Protein AF-A0A818SR70-F1 (afdb_monomer_lite)

pLDDT: mean 94.19, std 4.38, range [74.69, 98.19]

Foldseek 3Di:
DDDDDDDPPADADPPHDADEAECPPPPDDQDPPHYHYDPHGHPDDDAQDKDKDFDADPVRHTPDIDIDTHD

Secondary structure (DSSP, 8-state):
----PPPTT--PPTT---EEE-TT--S---BTTTEEE-SS--S-SSTT-EEEEEEE-TTS-EEEEEEEE--

Radius of gyration: 13.18 Å; chains: 1; bounding box: 31×26×31 Å

InterPro domains:
  IPR001322 Lamin tail domain [PS51841] (1-71)
  IPR036415 Lamin tail domain superfamily [G3DSA:2.60.40.1260] (1-71)
  IPR036415 Lamin tail domain superfamily [SSF74853] (3-68)

Structure (mmCIF, N/CA/C/O backbone):
data_AF-A0A818SR70-F1
#
_entry.id   AF-A0A818SR70-F1
#
loop_
_atom_site.group_PDB
_atom_site.id
_atom_site.type_symbol
_atom_site.label_atom_id
_atom_site.label_alt_id
_atom_site.label_comp_id
_atom_site.label_asym_id
_atom_site.label_entity_id
_atom_site.label_seq_id
_atom_site.pdbx_PDB_ins_code
_atom_site.Cartn_x
_atom_site.Cartn_y
_atom_site.Cartn_z
_atom_site.occupancy
_atom_site.B_iso_or_equiv
_atom_site.auth_seq_id
_atom_site.auth_comp_id
_atom_site.auth_asym_id
_atom_site.auth_atom_id
_atom_site.pdbx_PDB_model_num
ATOM 1 N N . SER A 1 1 ? -0.867 16.222 5.570 1.00 74.69 1 SER A N 1
ATOM 2 C CA . SER A 1 1 ? -0.983 15.120 4.592 1.00 74.69 1 SER A CA 1
ATOM 3 C C . SER A 1 1 ? 0.222 14.209 4.752 1.00 74.69 1 SER A C 1
ATOM 5 O O . SER A 1 1 ? 1.262 14.676 5.197 1.00 74.69 1 SER A O 1
ATOM 7 N N . TYR A 1 2 ? 0.083 12.913 4.474 1.00 88.69 2 TYR A N 1
ATOM 8 C CA . TYR A 1 2 ? 1.206 11.974 4.469 1.00 88.69 2 TYR A CA 1
ATOM 9 C C . TYR A 1 2 ? 1.444 11.495 3.045 1.00 88.69 2 TYR A C 1
ATOM 11 O O . TYR A 1 2 ? 0.484 11.178 2.346 1.00 88.69 2 TYR A O 1
ATOM 19 N N . GLU A 1 3 ? 2.708 11.424 2.647 1.00 93.62 3 GLU A N 1
ATOM 20 C CA . GLU A 1 3 ? 3.108 10.978 1.324 1.00 93.62 3 GLU A CA 1
ATOM 21 C C . GLU A 1 3 ? 4.000 9.738 1.431 1.00 93.62 3 GLU A C 1
ATOM 23 O O . GLU A 1 3 ? 4.962 9.698 2.203 1.00 93.62 3 GLU A O 1
ATOM 28 N N . TYR A 1 4 ? 3.676 8.719 0.637 1.00 95.81 4 TYR A N 1
ATOM 29 C CA . TYR A 1 4 ? 4.499 7.531 0.471 1.00 95.81 4 TYR A CA 1
ATOM 30 C C . TYR A 1 4 ? 5.154 7.565 -0.909 1.00 95.81 4 TYR A C 1
ATOM 32 O O . TYR A 1 4 ? 4.468 7.609 -1.926 1.00 95.81 4 TYR A O 1
ATOM 40 N N . LYS A 1 5 ? 6.487 7.511 -0.948 1.00 95.31 5 LYS A N 1
ATOM 41 C CA . LYS A 1 5 ? 7.245 7.394 -2.197 1.00 95.31 5 LYS A CA 1
ATOM 42 C C . LYS A 1 5 ? 7.592 5.928 -2.444 1.00 95.31 5 LYS A C 1
ATOM 44 O O . LYS A 1 5 ? 8.234 5.296 -1.602 1.00 95.31 5 LYS A O 1
ATOM 49 N N . PHE A 1 6 ? 7.199 5.410 -3.605 1.00 96.12 6 PHE A N 1
ATOM 50 C CA . PHE A 1 6 ? 7.593 4.074 -4.049 1.00 96.12 6 PHE A CA 1
ATOM 51 C C . PHE A 1 6 ? 9.125 3.954 -4.176 1.00 96.12 6 PHE A C 1
ATOM 53 O O . PHE A 1 6 ? 9.797 4.954 -4.459 1.00 96.12 6 PHE A O 1
ATOM 60 N N . PRO A 1 7 ? 9.704 2.751 -3.979 1.00 94.31 7 PRO A N 1
ATOM 61 C CA . PRO A 1 7 ? 11.126 2.518 -4.213 1.00 94.31 7 PRO A CA 1
ATOM 62 C C . PRO A 1 7 ? 11.549 2.911 -5.634 1.00 94.31 7 PRO A C 1
ATOM 64 O O . PRO A 1 7 ? 10.830 2.667 -6.605 1.00 94.31 7 PRO A O 1
ATOM 67 N N . ARG A 1 8 ? 12.743 3.499 -5.768 1.00 93.88 8 ARG A N 1
ATOM 68 C CA . ARG A 1 8 ? 13.293 3.863 -7.082 1.00 93.88 8 ARG A CA 1
ATOM 69 C C . ARG A 1 8 ? 13.479 2.613 -7.942 1.00 93.88 8 ARG A C 1
ATOM 71 O O . ARG A 1 8 ? 14.005 1.615 -7.462 1.00 93.88 8 ARG A O 1
ATOM 78 N N . GLY A 1 9 ? 13.074 2.692 -9.208 1.00 91.31 9 GLY A N 1
ATOM 79 C CA . GLY A 1 9 ? 13.217 1.590 -10.165 1.00 91.31 9 GLY A CA 1
ATOM 80 C C . GLY A 1 9 ? 12.227 0.438 -9.970 1.00 91.31 9 GLY A C 1
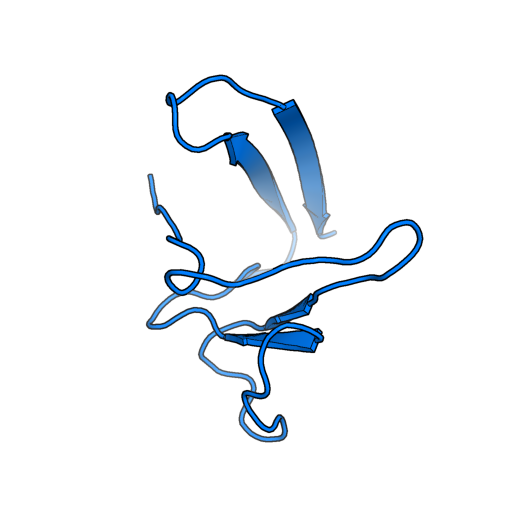ATOM 81 O O . GLY A 1 9 ? 12.345 -0.574 -10.653 1.00 91.31 9 GLY A O 1
ATOM 82 N N . MET A 1 10 ? 11.249 0.571 -9.068 1.00 94.94 10 MET A N 1
ATOM 83 C CA . MET A 1 10 ? 10.169 -0.405 -8.952 1.00 94.94 10 MET A CA 1
ATOM 84 C C . MET A 1 10 ? 9.347 -0.440 -10.246 1.00 94.94 10 MET A C 1
ATOM 86 O O . MET A 1 10 ? 8.913 0.597 -10.746 1.00 94.94 10 MET A O 1
ATOM 90 N N . VAL A 1 11 ? 9.093 -1.646 -10.754 1.00 96.00 11 VAL A N 1
ATOM 91 C CA . VAL A 1 11 ? 8.257 -1.878 -11.936 1.00 96.00 11 VAL A CA 1
ATOM 92 C C . VAL A 1 11 ? 7.094 -2.779 -11.545 1.00 96.00 11 VAL A C 1
ATOM 94 O O . VAL A 1 11 ? 7.299 -3.912 -11.110 1.00 96.00 11 VAL A O 1
ATOM 97 N N . LEU A 1 12 ? 5.868 -2.287 -11.726 1.00 96.25 12 LEU A N 1
ATOM 98 C CA . LEU A 1 12 ? 4.660 -3.097 -11.606 1.00 96.25 12 LEU A CA 1
ATOM 99 C C . LEU A 1 12 ? 4.252 -3.580 -13.001 1.00 96.25 12 LEU A C 1
ATOM 101 O O . LEU A 1 12 ? 3.987 -2.776 -13.892 1.00 96.25 12 LEU A O 1
ATOM 105 N N . LYS A 1 13 ? 4.243 -4.899 -13.207 1.00 97.12 13 LYS A N 1
ATOM 106 C CA . LYS A 1 13 ? 3.849 -5.496 -14.492 1.00 97.12 13 LYS A CA 1
ATOM 107 C C . LYS A 1 13 ? 2.346 -5.318 -14.736 1.00 97.12 13 LYS A C 1
ATOM 109 O O . LYS A 1 13 ? 1.567 -5.235 -13.790 1.00 97.12 13 LYS A O 1
ATOM 114 N N . SER A 1 14 ? 1.938 -5.312 -16.006 1.00 97.44 14 SER A N 1
ATOM 115 C CA . SER A 1 14 ? 0.515 -5.276 -16.375 1.00 97.44 14 SER A CA 1
ATOM 116 C C . SER A 1 14 ? -0.250 -6.434 -15.724 1.00 97.44 14 SER A C 1
ATOM 118 O O . SER A 1 14 ? 0.228 -7.569 -15.726 1.00 97.44 14 SER A O 1
ATOM 120 N N . GLY A 1 15 ? -1.409 -6.134 -15.136 1.00 97.25 15 GLY A N 1
ATOM 121 C CA . GLY A 1 15 ? -2.245 -7.099 -14.414 1.00 97.25 15 GLY A CA 1
ATOM 122 C C . GLY A 1 15 ? -1.717 -7.539 -13.041 1.00 97.25 15 GLY A C 1
ATOM 123 O O . GLY A 1 15 ? -2.399 -8.302 -12.364 1.00 97.25 15 GLY A O 1
ATOM 124 N N . ALA A 1 16 ? -0.537 -7.079 -12.612 1.00 97.19 16 ALA A N 1
ATOM 125 C CA . ALA A 1 16 ? -0.003 -7.382 -11.287 1.00 97.19 16 ALA A CA 1
ATOM 126 C C . ALA A 1 16 ? -0.557 -6.432 -10.213 1.00 97.19 16 ALA A C 1
ATOM 128 O O . ALA A 1 16 ? -0.976 -5.310 -10.501 1.00 97.19 16 ALA A O 1
ATOM 129 N N . THR A 1 17 ? -0.474 -6.867 -8.956 1.00 97.50 17 THR A N 1
ATOM 130 C CA . THR A 1 17 ? -0.908 -6.098 -7.782 1.00 97.50 17 THR A CA 1
ATOM 131 C C . THR A 1 17 ? 0.274 -5.839 -6.854 1.00 97.50 17 THR A C 1
ATOM 133 O O . THR A 1 17 ? 1.150 -6.688 -6.696 1.00 97.50 17 THR A O 1
ATOM 136 N N . THR A 1 18 ? 0.277 -4.673 -6.211 1.00 97.50 18 THR A N 1
ATOM 137 C CA . THR A 1 18 ? 1.167 -4.341 -5.092 1.00 97.50 18 THR A CA 1
ATOM 138 C C . THR A 1 18 ? 0.332 -4.030 -3.856 1.00 97.50 18 THR A C 1
ATOM 140 O O . THR A 1 18 ? -0.755 -3.460 -3.968 1.00 97.50 18 THR A O 1
ATOM 143 N N . THR A 1 19 ? 0.833 -4.401 -2.681 1.00 97.88 19 THR A N 1
ATOM 144 C CA . THR A 1 19 ? 0.200 -4.101 -1.395 1.00 97.88 19 THR A CA 1
ATOM 145 C C . THR A 1 19 ? 1.143 -3.263 -0.554 1.00 97.88 19 THR A C 1
ATOM 147 O O . THR A 1 19 ? 2.286 -3.649 -0.321 1.00 97.88 19 THR A O 1
ATOM 150 N N . ILE A 1 20 ? 0.658 -2.124 -0.066 1.00 97.31 20 ILE A N 1
ATOM 151 C CA . ILE A 1 20 ? 1.363 -1.307 0.920 1.00 97.31 20 ILE A CA 1
ATOM 152 C C . ILE A 1 20 ? 0.711 -1.582 2.276 1.00 97.31 20 ILE A C 1
ATOM 154 O O . ILE A 1 20 ? -0.443 -1.226 2.485 1.00 97.31 20 ILE A O 1
ATOM 158 N N . TRP A 1 21 ? 1.428 -2.217 3.195 1.00 97.44 21 TRP A N 1
ATOM 159 C CA . TRP A 1 21 ? 0.951 -2.573 4.532 1.00 97.44 21 TRP A CA 1
ATOM 160 C C . TRP A 1 21 ? 1.139 -1.424 5.532 1.00 97.44 21 TRP A C 1
ATOM 162 O O . TRP A 1 21 ? 2.051 -0.609 5.383 1.00 97.44 21 TRP A O 1
ATOM 172 N N . SER A 1 22 ? 0.301 -1.358 6.573 1.00 96.00 22 SER A N 1
ATOM 173 C CA . SER A 1 22 ? 0.502 -0.425 7.694 1.00 96.00 22 SER A CA 1
ATOM 174 C C . SER A 1 22 ? 1.824 -0.703 8.423 1.00 96.00 22 SER A C 1
ATOM 176 O O . SER A 1 22 ? 2.324 -1.830 8.426 1.00 96.00 22 SER A O 1
ATOM 178 N N . SER A 1 23 ? 2.392 0.321 9.064 1.00 95.75 23 SER A N 1
ATOM 179 C CA . SER A 1 23 ? 3.681 0.234 9.766 1.00 95.75 23 SER A CA 1
ATOM 180 C C . SER A 1 23 ? 3.709 -0.773 10.924 1.00 95.75 23 SER A C 1
ATOM 182 O O . SER A 1 23 ? 4.774 -1.279 11.276 1.00 95.75 23 SER A O 1
ATOM 184 N N . ASP A 1 24 ? 2.555 -1.096 11.495 1.00 95.06 24 ASP A N 1
ATOM 185 C CA . ASP A 1 24 ? 2.390 -1.951 12.670 1.00 95.06 24 ASP 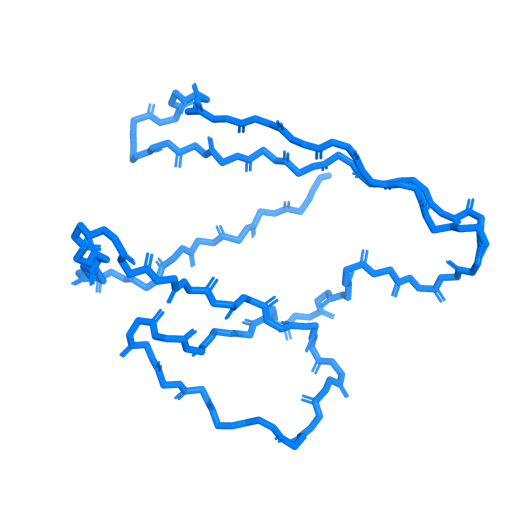A CA 1
ATOM 186 C C . ASP A 1 24 ? 2.087 -3.417 12.364 1.00 95.06 24 ASP A C 1
ATOM 188 O O . ASP A 1 24 ? 2.058 -4.235 13.279 1.00 95.06 24 ASP A O 1
ATOM 192 N N . VAL A 1 25 ? 1.887 -3.776 11.097 1.00 95.50 25 VAL A N 1
ATOM 193 C CA . VAL A 1 25 ? 1.769 -5.186 10.720 1.00 95.50 25 VAL A CA 1
ATOM 194 C C . VAL A 1 25 ? 3.174 -5.786 10.757 1.00 95.50 25 VAL A C 1
ATOM 196 O O . VAL A 1 25 ? 4.046 -5.354 10.006 1.00 95.50 25 VAL A O 1
ATOM 199 N N . ASN A 1 26 ? 3.437 -6.727 11.661 1.00 92.12 26 ASN A N 1
ATOM 200 C CA . ASN A 1 26 ? 4.790 -7.265 11.871 1.00 92.12 26 ASN A CA 1
ATOM 201 C C . ASN A 1 26 ? 5.073 -8.532 11.054 1.00 92.12 26 ASN A C 1
ATOM 203 O O . ASN A 1 26 ? 6.225 -8.785 10.717 1.00 92.12 26 ASN A O 1
ATOM 207 N N . ASP A 1 27 ? 4.029 -9.252 10.648 1.00 93.88 27 ASP A N 1
ATOM 208 C CA . ASP A 1 27 ? 4.142 -10.575 10.024 1.00 93.88 27 ASP A CA 1
ATOM 209 C C . ASP A 1 27 ? 4.149 -10.520 8.486 1.00 93.88 27 ASP A C 1
ATOM 211 O O . ASP A 1 27 ? 3.603 -11.394 7.814 1.00 93.88 27 ASP A O 1
ATOM 215 N N . ILE A 1 28 ? 4.756 -9.478 7.907 1.00 93.94 28 ILE A N 1
ATOM 216 C CA . ILE A 1 28 ? 4.980 -9.388 6.458 1.00 93.94 28 ILE A CA 1
ATOM 217 C C . ILE A 1 28 ? 6.454 -9.166 6.133 1.00 93.94 28 ILE A C 1
ATOM 219 O O . ILE A 1 28 ? 7.134 -8.346 6.751 1.00 93.94 28 ILE A O 1
ATOM 223 N N . SER A 1 29 ? 6.928 -9.861 5.100 1.00 94.38 29 SER A N 1
ATOM 224 C CA . SER A 1 29 ? 8.221 -9.571 4.482 1.00 94.38 29 SER A CA 1
ATOM 225 C C . SER A 1 29 ? 8.061 -8.443 3.463 1.00 94.38 29 SER A C 1
ATOM 227 O O . SER A 1 29 ? 7.178 -8.497 2.604 1.00 94.38 29 SER A O 1
ATOM 229 N N . VAL A 1 30 ? 8.903 -7.412 3.560 1.00 93.06 30 VAL A N 1
ATOM 230 C CA . VAL A 1 30 ? 8.960 -6.338 2.561 1.00 93.06 30 VAL A CA 1
ATOM 231 C C . VAL A 1 30 ? 9.730 -6.860 1.353 1.00 93.06 30 VAL A C 1
ATOM 233 O O . VAL A 1 30 ? 10.946 -7.019 1.412 1.00 93.06 30 VAL A O 1
ATOM 236 N N . ASP A 1 31 ? 9.004 -7.106 0.268 1.00 93.94 31 ASP A N 1
ATOM 237 C CA . ASP A 1 31 ? 9.506 -7.695 -0.973 1.00 93.94 31 ASP A CA 1
ATOM 238 C C . ASP A 1 31 ? 8.912 -6.946 -2.182 1.00 93.94 31 ASP A C 1
ATOM 240 O O . ASP A 1 31 ? 7.840 -7.304 -2.692 1.00 93.94 31 ASP A O 1
ATOM 244 N N . PRO A 1 32 ? 9.530 -5.824 -2.600 1.00 93.94 32 PRO A N 1
ATOM 245 C CA . PRO A 1 32 ? 9.098 -5.080 -3.776 1.00 93.94 32 PRO A CA 1
ATOM 246 C C . PRO A 1 32 ? 9.217 -5.934 -5.057 1.00 93.94 32 PRO A C 1
ATOM 248 O O . PRO A 1 32 ? 10.226 -6.608 -5.241 1.00 93.94 32 PRO A O 1
ATOM 251 N N . PRO A 1 33 ? 8.255 -5.858 -5.998 1.00 95.62 33 PRO A N 1
ATOM 252 C CA . PRO A 1 33 ? 7.150 -4.900 -6.052 1.00 95.62 33 PRO A CA 1
ATOM 253 C C . PRO A 1 33 ? 5.888 -5.345 -5.295 1.00 95.62 33 PRO A C 1
ATOM 255 O O . PRO A 1 33 ? 4.942 -4.568 -5.205 1.00 95.62 33 PRO A O 1
ATOM 258 N N . THR A 1 34 ? 5.838 -6.571 -4.779 1.00 96.31 34 THR A N 1
ATOM 259 C CA . THR A 1 34 ? 4.604 -7.209 -4.295 1.00 96.31 34 THR A CA 1
ATOM 260 C C . THR A 1 34 ? 4.161 -6.667 -2.941 1.00 96.31 34 THR A C 1
ATOM 262 O O . THR A 1 34 ? 3.005 -6.275 -2.781 1.00 96.31 34 THR A O 1
ATOM 265 N N . ASN A 1 35 ? 5.082 -6.624 -1.976 1.00 97.12 35 ASN A N 1
ATOM 266 C CA . ASN A 1 35 ? 4.811 -6.229 -0.599 1.00 97.12 35 ASN A CA 1
ATOM 267 C C . ASN A 1 35 ? 5.683 -5.046 -0.195 1.00 97.12 35 ASN A C 1
ATOM 269 O O . ASN A 1 35 ? 6.909 -5.116 -0.159 1.00 97.12 35 ASN A O 1
ATOM 273 N N . LEU A 1 36 ? 5.023 -3.955 0.159 1.00 97.31 36 LEU A N 1
ATOM 274 C CA . LEU A 1 36 ? 5.610 -2.721 0.645 1.00 97.31 36 LEU A CA 1
ATOM 275 C C . LEU A 1 36 ? 5.044 -2.409 2.023 1.00 97.31 36 LEU A C 1
ATOM 277 O O . LEU A 1 36 ? 3.999 -2.923 2.406 1.00 97.31 36 LEU A O 1
ATOM 281 N N . LYS A 1 37 ? 5.701 -1.532 2.774 1.00 96.88 37 LYS A N 1
ATOM 282 C CA . LYS A 1 37 ? 5.239 -1.150 4.107 1.00 96.88 37 LYS A CA 1
ATOM 283 C C . LYS A 1 37 ? 5.349 0.354 4.306 1.00 96.88 37 LYS A C 1
ATOM 285 O O . LYS A 1 37 ? 6.340 0.972 3.906 1.00 96.88 37 LYS A O 1
ATOM 290 N N . LEU A 1 38 ? 4.328 0.944 4.920 1.00 96.38 38 LEU A N 1
ATOM 291 C CA . LEU A 1 38 ? 4.374 2.311 5.416 1.00 96.38 38 LEU A CA 1
ATOM 292 C C . LEU A 1 38 ? 5.448 2.409 6.499 1.00 96.38 38 LEU A C 1
ATOM 294 O O . LEU A 1 38 ? 5.546 1.553 7.373 1.00 96.38 38 LEU A O 1
ATOM 298 N N . ARG A 1 39 ? 6.264 3.465 6.449 1.00 90.69 39 ARG A N 1
ATOM 299 C CA . ARG A 1 39 ? 7.402 3.602 7.374 1.00 90.69 39 ARG A CA 1
ATOM 300 C C . ARG A 1 39 ? 6.949 3.817 8.815 1.00 90.69 39 ARG A C 1
ATOM 302 O O . ARG A 1 39 ? 7.466 3.185 9.723 1.00 90.69 39 ARG A O 1
ATOM 309 N N . THR A 1 40 ? 5.995 4.720 9.010 1.00 91.81 40 THR A N 1
ATOM 310 C CA . THR A 1 40 ? 5.549 5.149 10.344 1.00 91.81 40 THR A CA 1
ATOM 311 C C . THR A 1 40 ? 4.033 5.116 10.497 1.00 91.81 40 THR A C 1
ATOM 313 O O . THR A 1 40 ? 3.542 4.887 11.597 1.00 91.81 40 THR A O 1
ATOM 316 N N . ASN A 1 41 ? 3.282 5.276 9.406 1.00 93.19 41 ASN A N 1
ATOM 317 C CA . ASN A 1 41 ? 1.832 5.431 9.451 1.00 93.19 41 ASN A CA 1
ATOM 318 C C . ASN A 1 41 ? 1.052 4.128 9.282 1.00 93.19 41 ASN A C 1
ATOM 320 O O . ASN A 1 41 ? 1.535 3.144 8.724 1.00 93.19 41 ASN A O 1
ATOM 324 N N . LYS A 1 42 ? -0.204 4.180 9.725 1.00 93.88 42 LYS A N 1
ATOM 325 C CA . LYS A 1 42 ? -1.205 3.129 9.552 1.00 93.88 42 LYS A CA 1
ATOM 326 C C . LYS A 1 42 ? -2.308 3.608 8.612 1.00 93.88 42 LYS A C 1
ATOM 328 O O . LYS A 1 42 ? -2.654 4.797 8.612 1.00 93.88 42 LYS A O 1
ATOM 333 N N . TRP A 1 43 ? -2.879 2.693 7.830 1.00 92.69 43 TRP A N 1
ATOM 334 C CA . TRP A 1 43 ? -4.008 3.014 6.953 1.00 92.69 43 TRP A CA 1
ATOM 335 C C . TRP A 1 43 ? -5.222 3.480 7.734 1.00 92.69 43 TRP A C 1
ATOM 337 O O . TRP A 1 43 ? -5.739 4.532 7.416 1.00 92.69 43 TRP A O 1
ATOM 347 N N . PHE A 1 44 ? -5.616 2.786 8.793 1.00 91.88 44 PHE A N 1
ATOM 348 C CA . PHE A 1 44 ? -6.678 3.227 9.694 1.00 91.88 44 PHE A CA 1
ATOM 349 C C . PHE A 1 44 ? -6.224 2.988 11.128 1.00 91.88 44 PHE A C 1
ATOM 351 O O . PHE A 1 44 ? -5.468 2.054 11.396 1.00 91.88 44 PHE A O 1
ATOM 358 N N . THR A 1 45 ? -6.635 3.868 12.028 1.00 87.81 45 THR A N 1
ATOM 359 C CA . THR A 1 45 ? -6.288 3.821 13.452 1.00 87.81 45 THR A CA 1
ATOM 360 C C . THR A 1 45 ? -7.496 3.574 14.342 1.00 87.81 45 THR A C 1
ATOM 362 O O . THR A 1 45 ? -7.326 3.047 15.438 1.00 87.81 45 THR A O 1
ATOM 365 N N . THR A 1 46 ? -8.704 3.908 13.879 1.00 85.38 46 THR A N 1
ATOM 366 C CA . THR A 1 46 ? -9.946 3.754 14.644 1.00 85.38 46 THR A CA 1
ATOM 367 C C . THR A 1 46 ? -11.097 3.285 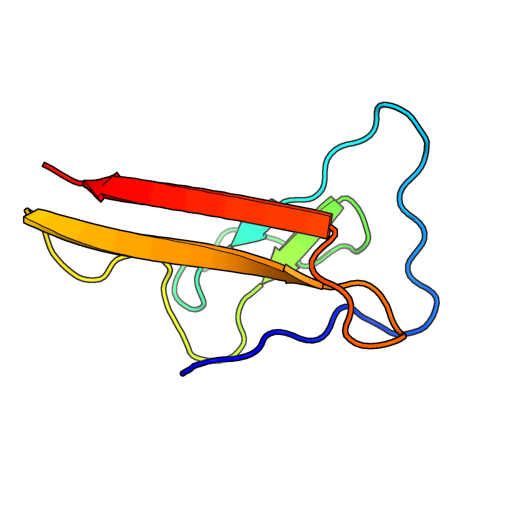13.755 1.00 85.38 46 THR A C 1
ATOM 369 O O . THR A 1 46 ? -11.060 3.425 12.532 1.00 85.38 46 THR A O 1
ATOM 372 N N . THR A 1 47 ? -12.151 2.752 14.372 1.00 82.19 47 THR A N 1
ATOM 373 C CA . THR A 1 47 ? -13.455 2.555 13.719 1.00 82.19 47 THR A CA 1
ATOM 374 C C . THR A 1 47 ? -14.088 3.916 13.395 1.00 82.19 47 THR A C 1
ATOM 376 O O . THR A 1 47 ? -13.770 4.911 14.051 1.00 82.19 47 THR A O 1
ATOM 379 N N . ASN A 1 48 ? -14.975 3.982 12.399 1.00 87.50 48 ASN A N 1
ATOM 380 C CA . ASN A 1 48 ? -15.573 5.224 11.873 1.00 87.50 48 ASN A CA 1
ATOM 381 C C . ASN A 1 48 ? -14.584 6.241 11.265 1.00 87.50 48 ASN A C 1
ATOM 383 O O . ASN A 1 48 ? -14.866 7.439 11.214 1.00 87.50 48 ASN A O 1
ATOM 387 N N . GLU A 1 49 ? -13.428 5.785 10.778 1.00 91.44 49 GLU A N 1
ATOM 388 C CA . GLU A 1 49 ? -12.447 6.636 10.100 1.00 91.44 49 GLU A CA 1
ATOM 389 C C . GLU A 1 49 ? -12.645 6.607 8.575 1.00 91.44 49 GLU A C 1
ATOM 391 O O . GLU A 1 49 ? -12.830 5.548 7.970 1.00 91.44 49 GLU A O 1
ATOM 396 N N . SER A 1 50 ? -12.572 7.778 7.933 1.00 94.12 50 SER A N 1
ATOM 397 C CA . SER A 1 50 ? -12.580 7.915 6.473 1.00 94.12 50 SER A CA 1
ATOM 398 C C . SER A 1 50 ? -11.229 8.413 5.976 1.00 94.12 50 SER A C 1
ATOM 400 O O . SER A 1 50 ? -10.729 9.431 6.455 1.00 94.12 50 SER A O 1
ATOM 402 N N . LYS A 1 51 ? -10.642 7.724 4.991 1.00 93.38 51 LYS A N 1
ATOM 403 C CA . LYS A 1 51 ? -9.385 8.135 4.354 1.00 93.38 51 LYS A CA 1
ATOM 404 C C . LYS A 1 51 ? -9.505 8.214 2.849 1.00 93.38 51 LYS A C 1
ATOM 406 O O . LYS A 1 51 ? -9.885 7.245 2.194 1.00 93.38 51 LYS A O 1
ATOM 411 N N . LYS A 1 52 ? -9.088 9.361 2.312 1.00 95.81 52 LYS A N 1
ATOM 412 C CA . LYS A 1 52 ? -8.817 9.562 0.890 1.00 95.81 52 LYS A CA 1
ATOM 413 C C . LYS A 1 52 ? -7.350 9.243 0.605 1.00 95.81 52 LYS A C 1
ATOM 415 O O . LYS A 1 52 ? -6.461 9.783 1.257 1.00 95.81 52 LYS A O 1
ATOM 420 N N . THR A 1 53 ? -7.116 8.386 -0.378 1.00 96.62 53 THR A N 1
ATOM 421 C CA . THR A 1 53 ? -5.795 8.046 -0.913 1.00 96.62 53 THR A CA 1
ATOM 422 C C . THR A 1 53 ? -5.718 8.525 -2.351 1.00 96.62 53 THR A C 1
ATOM 424 O O . THR A 1 53 ? -6.669 8.342 -3.110 1.00 96.62 53 THR A O 1
ATOM 427 N N . ILE A 1 54 ? -4.597 9.132 -2.719 1.00 98.00 54 ILE A N 1
ATOM 428 C CA . ILE A 1 54 ? -4.334 9.653 -4.059 1.00 98.00 54 ILE A CA 1
ATOM 429 C C . ILE A 1 54 ? -3.073 8.957 -4.566 1.00 98.00 54 ILE A C 1
ATOM 431 O O . ILE A 1 54 ? -2.087 8.860 -3.835 1.00 98.00 54 ILE A O 1
ATOM 435 N N . LEU A 1 55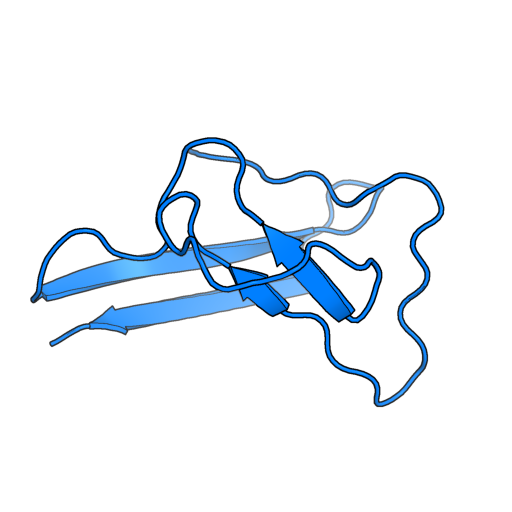 ? -3.130 8.432 -5.787 1.00 97.75 55 LEU A N 1
ATOM 436 C CA . LEU A 1 55 ? -1.970 7.914 -6.498 1.00 97.75 55 LEU A CA 1
ATOM 437 C C . LEU A 1 55 ? -1.545 8.946 -7.536 1.00 97.75 55 LEU A C 1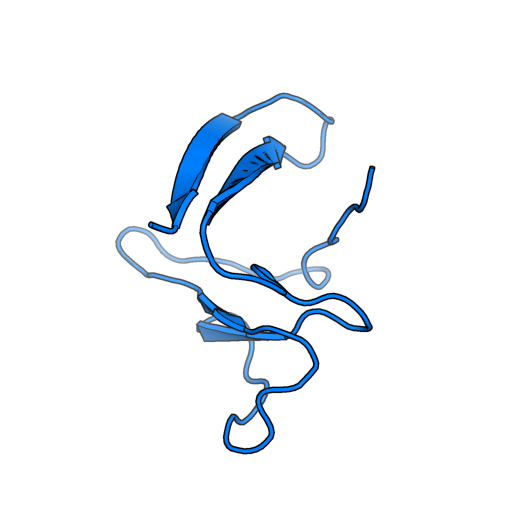
ATOM 439 O O . LEU A 1 55 ? -2.320 9.274 -8.434 1.00 97.75 55 LEU A O 1
ATOM 443 N N . GLU A 1 56 ? -0.309 9.409 -7.422 1.00 97.88 56 GLU A N 1
ATOM 444 C CA . GLU A 1 56 ? 0.314 10.338 -8.360 1.00 97.88 56 GLU A CA 1
ATOM 445 C C . GLU A 1 56 ? 1.408 9.629 -9.158 1.00 97.88 56 GLU A C 1
ATOM 447 O O . GLU A 1 56 ? 2.070 8.711 -8.660 1.00 97.88 56 GLU A O 1
ATOM 452 N N . ASN A 1 57 ? 1.593 10.045 -10.409 1.00 96.19 57 ASN A N 1
ATOM 453 C CA . ASN A 1 57 ? 2.745 9.632 -11.200 1.00 96.19 57 ASN A CA 1
ATOM 454 C C . ASN A 1 57 ? 4.003 10.429 -10.791 1.00 96.19 57 ASN A C 1
ATOM 456 O O . ASN A 1 57 ? 3.972 11.290 -9.912 1.00 96.19 57 ASN A O 1
ATOM 460 N N . THR A 1 58 ? 5.135 10.151 -11.437 1.00 95.12 58 THR A N 1
ATOM 461 C CA . THR A 1 58 ? 6.415 10.821 -11.142 1.00 95.12 58 THR A CA 1
ATOM 462 C C . THR A 1 58 ? 6.422 12.321 -11.428 1.00 95.12 58 THR A C 1
ATOM 464 O O . THR A 1 58 ? 7.255 13.023 -10.861 1.00 95.12 58 THR A O 1
ATOM 467 N N . ASP A 1 59 ? 5.497 12.805 -12.256 1.00 95.75 59 ASP A N 1
ATOM 468 C CA . ASP A 1 59 ? 5.363 14.218 -12.624 1.00 95.75 59 ASP A CA 1
ATOM 469 C C . ASP A 1 59 ? 4.433 14.981 -11.662 1.00 95.75 59 ASP A C 1
ATOM 471 O O . ASP A 1 59 ? 4.247 16.186 -11.803 1.00 95.75 59 ASP A O 1
ATOM 475 N N . GLY A 1 60 ? 3.845 14.288 -10.676 1.00 94.38 60 GLY A N 1
ATOM 476 C CA . GLY A 1 60 ? 2.891 14.855 -9.719 1.00 94.38 60 GLY A CA 1
ATOM 477 C C . GLY A 1 60 ? 1.449 14.916 -10.229 1.00 94.38 60 GLY A C 1
ATOM 478 O O . GLY A 1 60 ? 0.599 15.545 -9.603 1.00 94.38 60 GLY A O 1
ATOM 479 N N . HIS A 1 61 ? 1.133 14.277 -11.358 1.00 97.62 61 HIS A N 1
ATOM 480 C CA . HIS A 1 61 ? -0.241 14.188 -11.846 1.00 97.62 61 HIS A CA 1
ATOM 481 C C . HIS A 1 61 ? -1.005 13.069 -11.138 1.00 97.62 61 HIS A C 1
ATOM 483 O O . HIS A 1 61 ? -0.534 11.932 -11.058 1.00 97.62 61 HIS A O 1
ATOM 489 N N . VAL A 1 62 ? -2.225 13.373 -10.690 1.00 98.19 62 VAL A N 1
ATOM 490 C CA . VAL A 1 62 ? -3.138 12.388 -10.101 1.00 98.19 62 VAL A CA 1
ATOM 491 C C . VAL A 1 62 ? -3.580 11.386 -11.166 1.00 98.19 62 VAL A C 1
ATOM 493 O O . VAL A 1 62 ? -4.200 11.751 -12.161 1.00 98.19 62 VAL A O 1
ATOM 496 N N . VAL A 1 63 ? -3.284 10.110 -10.930 1.00 97.81 63 VAL A N 1
ATOM 497 C CA . VAL A 1 63 ? -3.682 8.983 -11.788 1.00 97.81 63 VAL A CA 1
ATOM 498 C C . VAL A 1 63 ? -5.004 8.390 -11.315 1.00 97.81 63 VAL A C 1
ATOM 500 O O . VAL A 1 63 ? -5.855 8.024 -12.121 1.00 97.81 63 VAL A O 1
ATOM 503 N N . THR A 1 64 ? -5.184 8.278 -10.000 1.00 98.12 64 THR A N 1
ATOM 504 C CA . THR A 1 64 ? -6.439 7.827 -9.398 1.00 98.12 64 THR A CA 1
ATOM 505 C C . THR A 1 64 ? -6.545 8.315 -7.964 1.00 98.12 64 THR A C 1
ATOM 507 O O . THR A 1 64 ? -5.546 8.563 -7.289 1.00 98.12 64 THR A O 1
ATOM 510 N N . GLU A 1 65 ? -7.770 8.370 -7.461 1.00 98.00 65 GLU A N 1
ATOM 511 C CA . GLU A 1 65 ? -8.053 8.595 -6.053 1.00 98.00 65 GLU A CA 1
ATOM 512 C C . GLU A 1 65 ? -9.110 7.618 -5.551 1.00 98.00 65 GLU A C 1
ATOM 514 O O . GLU A 1 65 ? -9.932 7.110 -6.314 1.00 98.00 65 GLU A O 1
ATOM 519 N N . LYS A 1 66 ? -9.072 7.321 -4.254 1.00 97.56 66 LYS A N 1
ATOM 520 C CA . LYS A 1 66 ? -10.056 6.459 -3.609 1.00 97.56 66 LYS A CA 1
ATOM 521 C C . LYS A 1 66 ? -10.273 6.892 -2.171 1.00 97.56 66 LYS A C 1
ATOM 523 O O . LYS A 1 66 ? -9.314 7.017 -1.413 1.00 97.56 66 LYS A O 1
ATOM 528 N N . THR A 1 67 ? -11.535 7.048 -1.788 1.00 96.56 67 THR A N 1
ATOM 529 C CA . THR A 1 67 ? -11.934 7.245 -0.392 1.00 96.56 67 THR A CA 1
ATOM 530 C C . THR A 1 67 ? -12.525 5.956 0.154 1.00 96.56 67 THR A C 1
ATOM 532 O O . THR A 1 67 ? -13.378 5.341 -0.483 1.00 96.56 67 THR A O 1
ATOM 535 N N . VAL A 1 68 ? -12.060 5.536 1.326 1.00 95.44 68 VAL A N 1
ATOM 536 C CA . VAL A 1 68 ? -12.571 4.366 2.043 1.00 95.44 68 VAL A CA 1
ATOM 537 C C . VAL A 1 68 ? -12.952 4.792 3.452 1.00 95.44 68 VAL A C 1
ATOM 539 O O . VAL A 1 68 ? -12.173 5.460 4.128 1.00 95.44 68 VAL A O 1
ATOM 542 N N . THR A 1 69 ? -14.143 4.391 3.886 1.00 93.19 69 THR A N 1
ATOM 543 C CA . THR A 1 69 ? -14.638 4.607 5.246 1.00 93.19 69 THR A CA 1
ATOM 544 C C . THR A 1 69 ? -14.768 3.264 5.943 1.00 93.19 69 THR A C 1
ATOM 546 O O . THR A 1 69 ? -15.505 2.395 5.476 1.00 93.19 69 THR A O 1
ATOM 549 N N . VAL A 1 70 ? -14.042 3.097 7.045 1.00 88.75 70 VAL A N 1
ATOM 550 C CA . VAL A 1 70 ? -14.184 1.942 7.933 1.00 88.75 70 VAL A CA 1
ATOM 551 C C . VAL A 1 70 ? -15.323 2.254 8.893 1.00 88.75 70 VAL A C 1
ATOM 553 O O . VAL A 1 70 ? -15.296 3.300 9.535 1.00 88.75 70 VAL A O 1
ATOM 556 N N . LYS A 1 71 ? -16.332 1.383 8.947 1.00 78.00 71 LYS A N 1
ATOM 557 C CA . LYS A 1 71 ? -17.446 1.477 9.898 1.00 78.00 71 LYS A CA 1
ATOM 558 C C . LYS A 1 71 ? -17.081 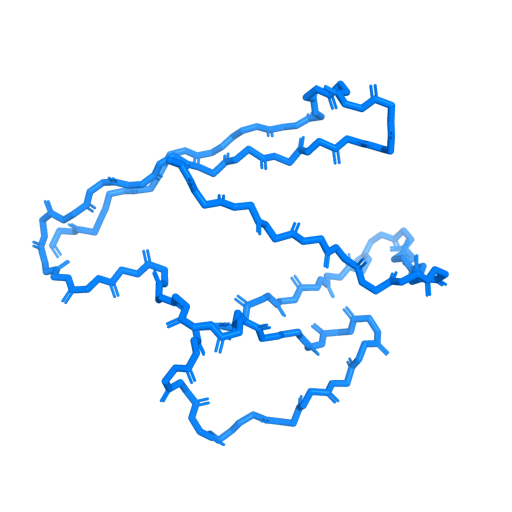0.717 11.164 1.00 78.00 71 LYS A C 1
ATOM 560 O O . LYS A 1 71 ? -16.641 -0.442 11.010 1.00 78.00 71 LYS A O 1
#

Organism: NCBI:txid433720

Sequence (71 aa):
SYEYKFPRGMVLKSGATTTIWSSDVNDISVDPPTNLKLRTNKWFTTTNESKKTILENTDGHVVTEKTVTVK